Protein AF-A0A962A4B4-F1 (afdb_monomer)

Mean predicted aligned error: 11.37 Å

Structure (mmCIF, N/CA/C/O backbone):
data_AF-A0A962A4B4-F1
#
_entry.id   AF-A0A962A4B4-F1
#
loop_
_atom_site.group_PDB
_atom_site.id
_atom_site.type_symbol
_atom_site.label_atom_id
_atom_site.label_alt_id
_atom_site.label_comp_id
_atom_site.label_asym_id
_atom_site.label_entity_id
_atom_site.label_seq_id
_atom_site.pdbx_PDB_ins_code
_atom_site.Cartn_x
_atom_site.Cartn_y
_atom_site.Cartn_z
_atom_site.occupancy
_atom_site.B_iso_or_equiv
_atom_site.auth_seq_id
_atom_site.auth_comp_id
_atom_site.auth_asym_id
_atom_site.auth_atom_id
_atom_site.pdbx_PDB_model_num
ATOM 1 N N . MET A 1 1 ? 55.229 -51.972 -32.179 1.00 44.53 1 MET A N 1
ATOM 2 C CA . MET A 1 1 ? 54.637 -50.689 -32.622 1.00 44.53 1 MET A CA 1
ATOM 3 C C . MET A 1 1 ? 53.126 -50.732 -32.387 1.00 44.53 1 MET A C 1
ATOM 5 O O . MET A 1 1 ? 52.383 -51.197 -33.238 1.00 44.53 1 MET A O 1
ATOM 9 N N . ARG A 1 2 ? 52.677 -50.371 -31.179 1.00 52.03 2 ARG A N 1
ATOM 10 C CA . ARG A 1 2 ? 51.269 -50.410 -30.731 1.00 52.03 2 ARG A CA 1
ATOM 11 C C . ARG A 1 2 ? 50.996 -49.188 -29.846 1.00 52.03 2 ARG A C 1
ATOM 13 O O . ARG A 1 2 ? 50.840 -49.329 -28.648 1.00 52.03 2 ARG A O 1
ATOM 20 N N . VAL A 1 3 ? 51.035 -47.987 -30.412 1.00 50.94 3 VAL A N 1
ATOM 21 C CA . VAL A 1 3 ? 50.693 -46.730 -29.709 1.00 50.94 3 VAL A CA 1
ATOM 22 C C . VAL A 1 3 ? 50.375 -45.668 -30.761 1.00 50.94 3 VAL A C 1
ATOM 24 O O . VAL A 1 3 ? 51.107 -44.708 -30.942 1.00 50.94 3 VAL A O 1
ATOM 27 N N . LEU A 1 4 ? 49.331 -45.889 -31.562 1.00 51.34 4 LEU A N 1
ATOM 28 C CA . LEU A 1 4 ? 48.890 -44.874 -32.528 1.00 51.34 4 LEU A CA 1
ATOM 29 C C . LEU A 1 4 ? 47.399 -44.995 -32.869 1.00 51.34 4 LEU A C 1
ATOM 31 O O . LEU A 1 4 ? 47.019 -44.975 -34.031 1.00 51.34 4 LEU A O 1
ATOM 35 N N . ARG A 1 5 ? 46.537 -45.203 -31.866 1.00 52.66 5 ARG A N 1
ATOM 36 C CA . ARG A 1 5 ? 45.067 -45.190 -32.052 1.00 52.66 5 ARG A CA 1
ATOM 37 C C . ARG A 1 5 ? 44.282 -44.572 -30.885 1.00 52.66 5 ARG A C 1
ATOM 39 O O . ARG A 1 5 ? 43.065 -44.667 -30.863 1.00 52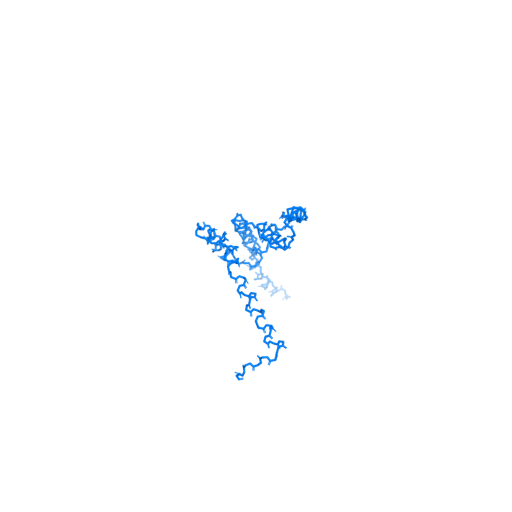.66 5 ARG A O 1
ATOM 46 N N . GLY A 1 6 ? 44.958 -43.937 -29.925 1.00 50.91 6 GLY A N 1
ATOM 47 C CA . GLY A 1 6 ? 44.334 -43.440 -28.688 1.00 50.91 6 GLY A CA 1
ATOM 48 C C . GLY A 1 6 ? 44.184 -41.922 -28.576 1.00 50.91 6 GLY A C 1
ATOM 49 O O . GLY A 1 6 ? 43.840 -41.452 -27.503 1.00 50.91 6 GLY A O 1
ATOM 50 N N . PHE A 1 7 ? 44.477 -41.148 -29.628 1.00 48.84 7 PHE A N 1
ATOM 51 C CA . PHE A 1 7 ? 44.549 -39.680 -29.517 1.00 48.84 7 PHE A CA 1
ATOM 52 C C . PHE A 1 7 ? 43.463 -38.911 -30.280 1.00 48.84 7 PHE A C 1
ATOM 54 O O . PHE A 1 7 ? 43.406 -37.692 -30.191 1.00 48.84 7 PHE A O 1
ATOM 61 N N . PHE A 1 8 ? 42.568 -39.600 -30.995 1.00 47.88 8 PHE A N 1
ATOM 62 C CA . PHE A 1 8 ? 41.543 -38.938 -31.815 1.00 47.88 8 PHE A CA 1
ATOM 63 C C . PHE A 1 8 ? 40.169 -38.805 -31.129 1.00 47.88 8 PHE A C 1
ATOM 65 O O . PHE A 1 8 ? 39.230 -38.300 -31.730 1.00 47.88 8 PHE A O 1
ATOM 72 N N . LEU A 1 9 ? 40.035 -39.238 -29.870 1.00 47.62 9 LEU A N 1
ATOM 73 C CA . LEU A 1 9 ? 38.758 -39.232 -29.133 1.00 47.62 9 LEU A CA 1
ATOM 74 C C . LEU A 1 9 ? 38.694 -38.223 -27.975 1.00 47.62 9 LEU A C 1
ATOM 76 O O . LEU A 1 9 ? 37.668 -38.123 -27.316 1.00 47.62 9 LEU A O 1
ATOM 80 N N . VAL A 1 10 ? 39.754 -37.441 -27.746 1.00 52.25 10 VAL A N 1
ATOM 81 C CA . VAL A 1 10 ? 39.785 -36.404 -26.693 1.00 52.25 10 VAL A CA 1
ATOM 82 C C . VAL A 1 10 ? 39.482 -35.001 -27.247 1.00 52.25 10 VAL A C 1
ATOM 84 O O . VAL A 1 10 ? 39.127 -34.099 -26.497 1.00 52.25 10 VAL A O 1
ATOM 87 N N . ALA A 1 11 ? 39.526 -34.809 -28.569 1.00 51.25 11 ALA A N 1
ATOM 88 C CA . ALA A 1 11 ? 39.390 -33.489 -29.192 1.00 51.25 11 ALA A CA 1
ATOM 89 C C . ALA A 1 11 ? 37.939 -33.024 -29.457 1.00 51.25 11 ALA A C 1
ATOM 91 O O . ALA A 1 11 ? 37.744 -31.891 -29.882 1.00 51.25 11 ALA A O 1
ATOM 92 N N . ILE A 1 12 ? 36.917 -33.853 -29.205 1.00 54.06 12 ILE A N 1
ATOM 93 C CA . ILE A 1 12 ? 35.504 -33.510 -29.493 1.00 54.06 12 ILE A CA 1
ATOM 94 C C . ILE A 1 12 ? 34.751 -32.968 -28.261 1.00 54.06 12 ILE A C 1
ATOM 96 O O . ILE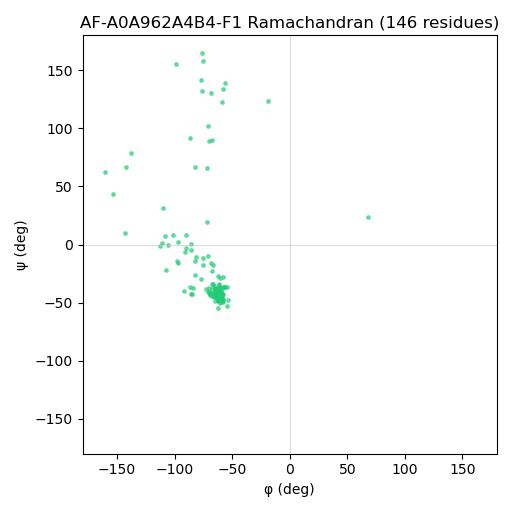 A 1 12 ? 33.734 -32.299 -28.409 1.00 54.06 12 ILE A O 1
ATOM 100 N N . CYS A 1 13 ? 35.267 -33.150 -27.041 1.00 50.56 13 CYS A N 1
ATOM 101 C CA . CYS A 1 13 ? 34.568 -32.712 -25.823 1.00 50.56 13 CYS A CA 1
ATOM 102 C C . CYS A 1 13 ? 34.818 -31.244 -25.421 1.00 50.56 13 CYS A C 1
ATOM 104 O O . CYS A 1 13 ? 34.277 -30.804 -24.412 1.00 50.56 13 CYS A O 1
ATOM 106 N N . LEU A 1 14 ? 35.614 -30.475 -26.177 1.00 52.84 14 LEU A N 1
ATOM 107 C CA . LEU A 1 14 ? 36.052 -29.129 -25.766 1.00 52.84 14 LEU A CA 1
ATOM 108 C C . LEU A 1 14 ? 35.283 -27.957 -26.416 1.00 52.84 14 LEU A C 1
ATOM 110 O O . LEU A 1 14 ? 35.689 -26.812 -26.252 1.00 52.84 14 LEU A O 1
ATOM 114 N N 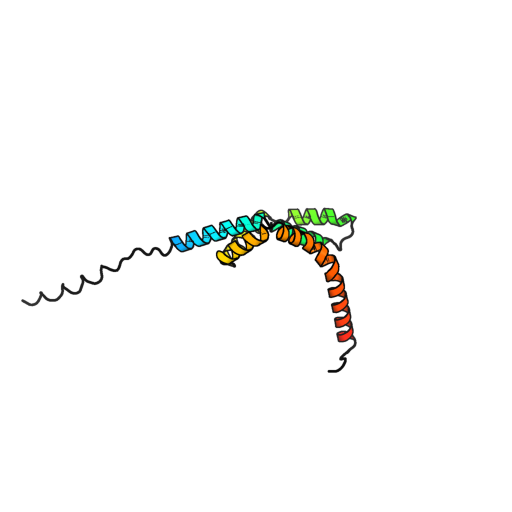. VAL A 1 15 ? 34.195 -28.210 -27.157 1.00 55.34 15 VAL A N 1
ATOM 115 C CA . VAL A 1 15 ? 33.510 -27.171 -27.968 1.00 55.34 15 VAL A CA 1
ATOM 116 C C . VAL A 1 15 ? 32.175 -26.685 -27.368 1.00 55.34 15 VAL A C 1
ATOM 118 O O . VAL A 1 15 ? 31.566 -25.764 -27.896 1.00 55.34 15 VAL A O 1
ATOM 121 N N . PHE A 1 16 ? 31.738 -27.203 -26.215 1.00 55.66 16 PHE A N 1
ATOM 122 C CA . PHE A 1 16 ? 30.500 -26.751 -25.547 1.00 55.66 16 PHE A CA 1
ATOM 123 C C . PHE A 1 16 ? 30.727 -25.974 -24.239 1.00 55.66 16 PHE A C 1
ATOM 125 O O . PHE A 1 16 ? 29.888 -25.990 -23.344 1.00 55.66 16 PHE A O 1
ATOM 132 N N . ALA A 1 17 ? 31.831 -25.232 -24.131 1.00 56.53 17 ALA A N 1
ATOM 133 C CA . ALA A 1 17 ? 31.961 -24.179 -23.122 1.00 56.53 17 ALA A CA 1
ATOM 134 C C . ALA A 1 17 ? 31.271 -22.896 -23.623 1.00 56.53 17 ALA A C 1
ATOM 136 O O . ALA A 1 17 ? 31.925 -21.902 -23.933 1.00 56.53 17 ALA A O 1
ATOM 137 N N . ALA A 1 18 ? 29.943 -22.930 -23.760 1.00 60.50 18 ALA A N 1
ATOM 138 C CA . ALA A 1 18 ? 29.177 -21.699 -23.908 1.00 60.50 18 ALA A CA 1
ATOM 139 C C . ALA A 1 18 ? 29.239 -20.935 -22.570 1.00 60.50 18 ALA A C 1
ATOM 141 O O . ALA A 1 18 ? 29.006 -21.550 -21.524 1.00 60.50 18 ALA A O 1
ATOM 142 N N . PRO A 1 19 ? 29.562 -19.629 -22.556 1.00 54.41 19 PRO A N 1
ATOM 143 C CA . PRO A 1 19 ? 29.434 -18.827 -21.350 1.00 54.41 19 PRO A CA 1
ATOM 144 C C . PRO A 1 19 ? 27.975 -18.876 -20.885 1.00 54.41 19 PRO A C 1
ATOM 146 O O . PRO A 1 19 ? 27.045 -18.573 -21.632 1.00 54.41 19 PRO A O 1
ATOM 149 N N . SER A 1 20 ? 27.784 -19.324 -19.649 1.00 55.62 20 SER A N 1
ATOM 150 C CA . SER A 1 20 ? 26.492 -19.382 -18.976 1.00 55.62 20 SER A CA 1
ATOM 151 C C . SER A 1 20 ? 25.990 -17.957 -18.708 1.00 55.62 20 SER A C 1
ATOM 153 O O . SER A 1 20 ? 26.259 -17.399 -17.651 1.00 55.62 20 SER A O 1
ATOM 155 N N . PHE A 1 21 ? 25.247 -17.369 -19.651 1.00 55.50 21 PHE A N 1
ATOM 156 C CA . PHE A 1 21 ? 24.575 -16.061 -19.528 1.00 55.50 21 PHE A CA 1
ATOM 157 C C . PHE A 1 21 ? 23.351 -16.067 -18.580 1.00 55.50 21 PHE A C 1
ATOM 159 O O . PHE A 1 21 ? 22.501 -15.189 -18.646 1.00 55.50 21 PHE A O 1
ATOM 166 N N . ALA A 1 22 ? 23.229 -17.049 -17.684 1.00 57.00 22 ALA A N 1
ATOM 167 C CA . ALA A 1 22 ? 22.024 -17.241 -16.875 1.00 57.00 22 ALA A CA 1
ATOM 168 C C . ALA A 1 22 ? 21.929 -16.344 -15.620 1.00 57.00 22 ALA A C 1
ATOM 170 O O . ALA A 1 22 ? 20.860 -16.262 -15.021 1.00 57.00 22 ALA A O 1
ATOM 171 N N . GLN A 1 23 ? 23.014 -15.687 -15.184 1.00 57.75 23 GLN A N 1
ATOM 172 C CA . GLN A 1 23 ? 22.988 -14.868 -13.959 1.00 57.75 23 GLN A CA 1
ATOM 173 C C . GLN A 1 23 ? 22.529 -13.419 -14.186 1.00 57.75 23 GLN A C 1
ATOM 175 O O . GLN A 1 23 ? 21.782 -12.908 -13.350 1.00 57.75 23 GLN A O 1
ATOM 180 N N . ASP A 1 24 ? 22.884 -12.786 -15.308 1.00 61.03 24 ASP A N 1
ATOM 181 C CA . ASP A 1 24 ? 22.574 -11.365 -15.544 1.00 61.03 24 ASP A CA 1
ATOM 182 C C . ASP A 1 24 ? 21.076 -11.108 -15.768 1.00 61.03 24 ASP A C 1
ATOM 184 O O . ASP A 1 24 ? 20.520 -10.178 -15.187 1.00 61.03 24 ASP A O 1
ATOM 188 N N . GLU A 1 25 ? 20.385 -11.980 -16.510 1.00 66.12 25 GLU A N 1
ATOM 189 C CA . GLU A 1 25 ? 18.948 -11.827 -16.787 1.00 66.12 25 GLU A CA 1
ATOM 190 C C . GLU A 1 25 ? 18.110 -11.885 -15.498 1.00 66.12 25 GLU A C 1
ATOM 192 O O . GLU A 1 25 ? 17.195 -11.087 -15.295 1.00 66.12 25 GLU A O 1
ATOM 197 N N . SER A 1 26 ? 18.466 -12.779 -14.569 1.00 79.00 26 SER A N 1
ATOM 198 C CA . SER A 1 26 ? 17.757 -12.919 -13.290 1.00 79.00 26 SER A CA 1
ATOM 199 C C . SER A 1 26 ? 17.930 -11.700 -12.373 1.00 79.00 26 SER A C 1
ATOM 201 O O . SER A 1 26 ? 16.976 -11.275 -11.715 1.00 79.00 26 SER A O 1
ATOM 203 N N . GLY A 1 27 ? 19.131 -11.110 -12.357 1.00 87.25 27 GLY A N 1
ATOM 204 C CA . GLY A 1 27 ? 19.429 -9.912 -11.577 1.00 87.25 27 GLY A CA 1
ATOM 205 C C . GLY A 1 27 ? 18.744 -8.672 -12.145 1.00 87.25 27 GLY A C 1
ATOM 206 O O . GLY A 1 27 ? 18.186 -7.876 -11.389 1.00 87.25 27 GLY A O 1
ATOM 207 N N . GLU A 1 28 ? 18.719 -8.538 -13.470 1.00 90.75 28 GLU A N 1
ATOM 208 C CA . GLU A 1 28 ? 18.062 -7.422 -14.151 1.00 90.75 28 GLU A CA 1
ATOM 209 C C . GLU A 1 28 ? 16.537 -7.458 -13.966 1.00 90.75 28 GLU A C 1
ATOM 211 O O . GLU A 1 28 ? 15.929 -6.439 -13.630 1.00 90.75 28 GLU A O 1
ATOM 216 N N . VAL A 1 29 ? 15.919 -8.640 -14.091 1.00 92.50 29 VAL A N 1
ATOM 217 C CA . VAL A 1 29 ? 14.486 -8.831 -13.805 1.00 92.50 29 VAL A CA 1
ATOM 218 C C . VAL A 1 29 ? 14.170 -8.435 -12.363 1.00 92.50 29 VAL A C 1
ATOM 220 O O . VAL A 1 29 ? 13.220 -7.691 -12.120 1.00 92.50 29 VAL A O 1
ATOM 223 N N . LEU A 1 30 ? 14.967 -8.885 -11.387 1.00 94.19 30 LEU A N 1
ATOM 224 C CA . LEU A 1 30 ? 14.751 -8.518 -9.986 1.00 94.19 30 LEU A CA 1
ATOM 225 C C . LEU A 1 30 ? 14.864 -7.002 -9.771 1.00 94.19 30 LEU A C 1
ATOM 227 O O . LEU A 1 30 ? 14.026 -6.424 -9.078 1.00 94.19 30 LEU A O 1
ATOM 231 N N . ALA A 1 31 ? 15.852 -6.350 -10.388 1.00 96.06 31 ALA A N 1
ATOM 232 C CA . ALA A 1 31 ? 16.025 -4.904 -10.299 1.00 96.06 31 ALA A CA 1
ATOM 233 C C . ALA A 1 31 ? 14.805 -4.144 -10.848 1.00 96.06 31 ALA A C 1
ATOM 235 O O . ALA A 1 31 ? 14.304 -3.238 -10.179 1.00 96.06 31 ALA A O 1
ATOM 236 N N . ARG A 1 32 ? 14.265 -4.558 -12.004 1.00 96.94 32 ARG A N 1
ATOM 237 C CA . ARG A 1 32 ? 13.039 -3.967 -12.572 1.00 96.94 32 ARG A CA 1
ATOM 238 C C . ARG A 1 32 ? 11.830 -4.156 -11.662 1.00 96.94 32 ARG A C 1
ATOM 240 O O . ARG A 1 32 ? 11.065 -3.219 -11.450 1.00 96.94 32 ARG A O 1
ATOM 247 N N . LYS A 1 33 ? 11.671 -5.340 -11.066 1.00 98.00 33 LYS A N 1
ATOM 248 C CA . LYS A 1 33 ? 10.585 -5.606 -10.109 1.00 98.00 33 LYS A CA 1
ATOM 249 C C . LYS A 1 33 ? 10.683 -4.721 -8.867 1.00 98.00 33 LYS A C 1
ATOM 251 O O . LYS A 1 33 ? 9.667 -4.200 -8.418 1.00 98.00 33 LYS A O 1
ATOM 256 N N . VAL A 1 34 ? 11.887 -4.528 -8.327 1.00 98.06 34 VAL A N 1
ATOM 257 C CA . VAL A 1 34 ? 12.122 -3.630 -7.184 1.00 98.06 34 VAL A CA 1
ATOM 258 C C . VAL A 1 34 ? 11.803 -2.178 -7.547 1.00 98.06 34 VAL A C 1
ATOM 260 O O . VAL A 1 34 ? 11.207 -1.472 -6.736 1.00 98.06 34 VAL A O 1
ATOM 263 N N . ASP A 1 35 ? 12.159 -1.727 -8.749 1.00 98.25 35 ASP A N 1
ATOM 264 C CA . ASP A 1 35 ? 11.834 -0.375 -9.211 1.00 98.25 35 ASP A CA 1
ATOM 265 C C . ASP A 1 35 ? 10.318 -0.162 -9.351 1.00 98.25 35 ASP A C 1
ATOM 267 O O . ASP A 1 35 ? 9.762 0.766 -8.760 1.00 98.25 35 ASP A O 1
ATOM 271 N N . LEU A 1 36 ? 9.616 -1.084 -10.016 1.00 98.44 36 LEU A N 1
ATOM 272 C CA . LEU A 1 36 ? 8.153 -1.050 -10.117 1.00 98.44 36 LEU A CA 1
ATOM 273 C C . LEU A 1 36 ? 7.488 -1.063 -8.736 1.00 98.44 36 LEU A C 1
ATOM 275 O O . LEU A 1 36 ? 6.561 -0.296 -8.484 1.00 98.44 36 LEU A O 1
ATOM 279 N N . ALA A 1 37 ? 7.986 -1.892 -7.816 1.00 97.75 37 ALA A N 1
ATOM 280 C CA . ALA A 1 37 ? 7.503 -1.944 -6.442 1.00 97.75 37 ALA A CA 1
ATOM 281 C C . ALA A 1 37 ? 7.666 -0.599 -5.715 1.00 97.75 37 ALA A C 1
ATOM 283 O O . ALA A 1 37 ? 6.749 -0.177 -5.013 1.00 97.75 37 ALA A O 1
ATOM 284 N N . ARG A 1 38 ? 8.786 0.113 -5.911 1.00 97.69 38 ARG A N 1
ATOM 285 C CA . ARG A 1 38 ? 8.982 1.468 -5.363 1.00 97.69 38 ARG A CA 1
ATOM 286 C C . ARG A 1 38 ? 7.980 2.463 -5.933 1.00 97.69 38 ARG A C 1
ATOM 288 O O . ARG A 1 38 ? 7.431 3.261 -5.180 1.00 97.69 38 ARG A O 1
ATOM 295 N N . GLN A 1 39 ? 7.719 2.405 -7.236 1.00 97.75 39 GLN A N 1
ATOM 296 C CA . GLN A 1 39 ? 6.748 3.288 -7.884 1.00 97.75 39 GLN A CA 1
ATOM 297 C C . GLN A 1 39 ? 5.320 3.025 -7.378 1.00 97.75 39 GLN A C 1
ATOM 299 O O . GLN A 1 39 ? 4.603 3.961 -7.030 1.00 97.75 39 GLN A O 1
ATOM 304 N N . ILE A 1 40 ? 4.924 1.755 -7.243 1.00 96.19 40 ILE A N 1
ATOM 305 C CA . ILE A 1 40 ? 3.634 1.375 -6.646 1.00 96.19 40 ILE A CA 1
ATOM 306 C C . ILE A 1 40 ? 3.549 1.863 -5.196 1.00 96.19 40 ILE A C 1
ATOM 308 O O . ILE A 1 40 ? 2.541 2.444 -4.800 1.00 96.19 40 ILE A O 1
ATOM 312 N N . GLN A 1 41 ? 4.606 1.659 -4.409 1.00 94.69 41 GLN A N 1
ATOM 313 C CA . GLN A 1 41 ? 4.680 2.096 -3.017 1.00 94.69 41 GLN A CA 1
ATOM 314 C C . GLN A 1 41 ? 4.570 3.624 -2.884 1.00 94.69 41 GLN A C 1
ATOM 316 O O . GLN A 1 41 ? 3.964 4.098 -1.931 1.00 94.69 41 GLN A O 1
ATOM 321 N N . ALA A 1 42 ? 5.095 4.399 -3.836 1.00 94.25 42 ALA A N 1
ATOM 322 C CA . ALA A 1 42 ? 4.943 5.855 -3.847 1.00 94.25 42 ALA A CA 1
ATOM 323 C C . ALA A 1 42 ? 3.487 6.294 -4.083 1.00 94.25 42 ALA A C 1
ATOM 325 O O . ALA A 1 42 ? 3.047 7.294 -3.521 1.00 94.25 42 ALA A O 1
ATOM 326 N N . LEU A 1 43 ? 2.728 5.537 -4.882 1.00 93.12 43 LEU A N 1
ATOM 327 C CA . LEU A 1 43 ? 1.294 5.770 -5.089 1.00 93.12 43 LEU A CA 1
ATOM 328 C C . LEU A 1 43 ? 0.448 5.267 -3.914 1.00 93.12 43 LEU A C 1
ATOM 330 O O . LEU A 1 43 ? -0.638 5.787 -3.662 1.00 93.12 43 LEU A O 1
AT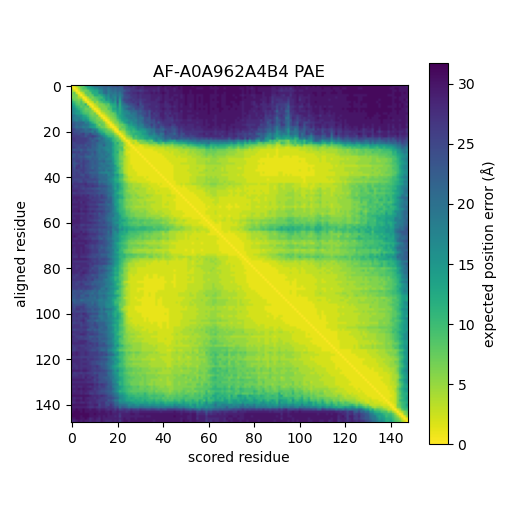OM 334 N N . ARG A 1 44 ? 0.915 4.221 -3.226 1.00 90.25 44 ARG A N 1
ATOM 335 C CA . ARG A 1 44 ? 0.222 3.578 -2.105 1.00 90.25 44 ARG A CA 1
ATOM 336 C C . ARG A 1 44 ? 1.195 3.238 -0.973 1.00 90.25 44 ARG A C 1
ATOM 338 O O . ARG A 1 44 ? 1.563 2.067 -0.823 1.00 90.25 44 ARG A O 1
ATOM 345 N N . PRO A 1 45 ? 1.580 4.227 -0.152 1.00 91.81 45 PRO A N 1
ATOM 346 C CA . PRO A 1 45 ? 2.513 4.010 0.943 1.00 91.81 45 PRO A CA 1
ATOM 347 C C . PRO A 1 45 ? 2.008 2.941 1.919 1.00 91.81 45 PRO A C 1
ATOM 349 O O . PRO A 1 45 ? 0.859 2.952 2.362 1.00 91.81 45 PRO A O 1
ATOM 352 N N . ALA A 1 46 ? 2.881 2.013 2.313 1.00 91.19 46 ALA A N 1
ATOM 353 C CA . ALA A 1 46 ? 2.576 1.049 3.376 1.00 91.19 46 ALA A CA 1
ATOM 354 C C . ALA A 1 46 ? 2.332 1.756 4.715 1.00 91.19 46 ALA A C 1
ATOM 356 O O . ALA A 1 46 ? 1.567 1.257 5.541 1.00 91.19 46 ALA A O 1
ATOM 357 N N . LYS A 1 47 ? 2.934 2.938 4.905 1.00 91.25 47 LYS A N 1
ATOM 358 C CA . LYS A 1 47 ? 2.670 3.803 6.051 1.00 91.25 47 LYS A CA 1
ATOM 359 C C . LYS A 1 47 ? 1.179 4.104 6.200 1.00 91.25 47 LYS A C 1
ATOM 361 O O . LYS A 1 47 ? 0.650 3.928 7.293 1.00 91.25 47 LYS A O 1
ATOM 366 N N . ASP A 1 48 ? 0.509 4.489 5.119 1.00 89.44 48 ASP A N 1
ATOM 367 C CA . ASP A 1 48 ? -0.906 4.871 5.152 1.00 89.44 48 ASP A CA 1
ATOM 368 C C . ASP A 1 48 ? -1.778 3.698 5.613 1.00 89.44 48 ASP A C 1
ATOM 370 O O . ASP A 1 48 ? -2.708 3.869 6.394 1.00 89.44 48 ASP A O 1
ATOM 374 N N . GLN A 1 49 ? -1.425 2.472 5.215 1.00 85.50 49 GLN A N 1
ATOM 375 C CA . GLN A 1 49 ? -2.142 1.266 5.635 1.00 85.50 49 GLN A CA 1
ATOM 376 C C . GLN A 1 49 ? -2.018 1.020 7.145 1.00 85.50 49 GLN A C 1
ATOM 378 O O . GLN A 1 49 ? -3.002 0.642 7.789 1.00 85.50 49 GLN A O 1
ATOM 383 N N . ILE A 1 50 ? -0.829 1.244 7.714 1.00 89.75 50 ILE A N 1
ATOM 384 C CA . ILE A 1 50 ? -0.603 1.154 9.160 1.00 89.75 50 ILE A CA 1
ATOM 385 C C . ILE A 1 50 ? -1.302 2.293 9.893 1.00 89.75 50 ILE A C 1
ATOM 387 O O . ILE A 1 50 ? -1.943 2.036 10.909 1.00 89.75 50 ILE A O 1
ATOM 391 N N . ASP A 1 51 ? -1.254 3.516 9.372 1.00 90.00 51 ASP A N 1
ATOM 392 C CA . ASP A 1 51 ? -1.936 4.659 9.977 1.00 90.00 51 ASP A CA 1
ATOM 393 C C . ASP A 1 51 ? -3.452 4.414 10.047 1.00 90.00 51 ASP A C 1
ATOM 395 O O . ASP A 1 51 ? -4.029 4.501 11.134 1.00 90.00 51 ASP A O 1
ATOM 399 N N . SER A 1 52 ? -4.082 3.969 8.954 1.00 86.94 52 SER A N 1
ATOM 400 C CA . SER A 1 52 ? -5.500 3.586 8.960 1.00 86.94 52 SER A CA 1
ATOM 401 C C . SER A 1 52 ? -5.787 2.415 9.910 1.00 86.94 52 SER A C 1
ATOM 403 O O . SER A 1 52 ? -6.853 2.348 10.526 1.00 86.94 52 SER A O 1
ATOM 405 N N . ALA A 1 53 ? -4.861 1.460 10.055 1.00 87.06 53 ALA A N 1
ATOM 406 C CA . ALA A 1 53 ? -5.013 0.363 11.011 1.00 87.06 53 ALA A CA 1
ATOM 407 C C . ALA A 1 53 ? -4.951 0.855 12.466 1.00 87.06 53 ALA A C 1
ATOM 409 O O . ALA A 1 53 ? -5.773 0.432 13.278 1.00 87.06 53 ALA A O 1
ATOM 410 N N . ILE A 1 54 ? -4.036 1.775 12.787 1.00 91.06 54 ILE A N 1
ATOM 411 C CA . ILE A 1 54 ? -3.924 2.422 14.101 1.00 91.06 54 ILE A CA 1
ATOM 412 C C . ILE A 1 54 ? -5.192 3.227 14.409 1.00 91.06 54 ILE A C 1
ATOM 414 O O . ILE A 1 54 ? -5.715 3.159 15.524 1.00 91.06 54 ILE A O 1
ATOM 418 N N . GLU A 1 55 ? -5.726 3.962 13.436 1.00 89.44 55 GLU A N 1
ATOM 419 C CA . GLU A 1 55 ? -6.971 4.720 13.588 1.00 89.44 55 GLU A CA 1
ATOM 420 C C . GLU A 1 55 ? -8.152 3.804 13.910 1.00 89.44 55 GLU A C 1
ATOM 422 O O . GLU A 1 55 ? -8.831 4.005 14.919 1.00 89.44 55 GLU A O 1
ATOM 427 N N . ARG A 1 56 ? -8.349 2.733 13.130 1.00 84.88 56 ARG A N 1
ATOM 428 C CA . ARG A 1 56 ? -9.386 1.727 13.410 1.00 84.88 56 ARG A CA 1
ATOM 429 C C . ARG A 1 56 ? -9.180 1.052 14.763 1.00 84.88 56 ARG A C 1
ATOM 431 O O . ARG A 1 56 ? -10.140 0.877 15.510 1.00 84.88 56 ARG A O 1
ATOM 438 N N . TYR A 1 57 ? -7.936 0.709 15.100 1.00 86.81 57 TYR A N 1
ATOM 439 C CA . TYR A 1 57 ? -7.605 0.081 16.374 1.00 86.81 57 TYR A CA 1
ATOM 440 C C . TYR A 1 57 ? -7.915 1.002 17.551 1.00 86.81 57 TYR A C 1
ATOM 442 O O . TYR A 1 57 ? -8.405 0.535 18.562 1.00 86.81 57 TYR A O 1
ATOM 450 N N . THR A 1 58 ? -7.699 2.308 17.433 1.00 91.94 58 THR A N 1
ATOM 451 C CA . THR A 1 58 ? -7.931 3.268 18.526 1.00 91.94 58 THR A CA 1
ATOM 452 C C . THR A 1 58 ? -9.339 3.866 18.539 1.00 91.94 58 THR A C 1
ATOM 454 O O . THR A 1 58 ? -9.703 4.540 19.503 1.00 91.94 58 THR A O 1
ATOM 457 N N . ALA A 1 59 ? -10.167 3.597 17.525 1.00 88.44 59 ALA A N 1
ATOM 458 C CA . ALA A 1 59 ? -11.514 4.158 17.390 1.00 88.44 59 ALA A CA 1
ATOM 459 C C . ALA A 1 59 ? -12.441 3.854 18.583 1.00 88.44 59 ALA A C 1
ATOM 461 O O . ALA A 1 59 ? -13.334 4.645 18.891 1.00 88.44 59 ALA A O 1
ATOM 462 N N . HIS A 1 60 ? -12.215 2.738 19.280 1.00 85.31 60 HIS A N 1
ATOM 463 C CA . HIS A 1 60 ? -13.004 2.323 20.442 1.00 85.31 60 HIS A CA 1
ATOM 464 C C . HIS A 1 60 ? -12.598 3.017 21.755 1.00 85.31 60 HIS A C 1
ATOM 466 O O . HIS A 1 60 ? -13.307 2.897 22.753 1.00 85.31 60 HIS A O 1
ATOM 472 N N . LEU A 1 61 ? -11.474 3.743 21.783 1.00 90.44 61 LEU A N 1
ATOM 473 C CA . LEU A 1 61 ? -11.003 4.431 22.986 1.00 90.44 61 LEU A CA 1
ATOM 474 C C . LEU A 1 61 ? -11.823 5.706 23.272 1.00 90.44 61 LEU A C 1
ATOM 476 O O . LEU A 1 61 ? -12.412 6.289 22.350 1.00 90.44 61 LEU A O 1
ATOM 480 N N . PRO A 1 62 ? -11.832 6.202 24.526 1.00 94.12 62 PRO A N 1
ATOM 481 C CA . PRO A 1 62 ? -12.365 7.523 24.854 1.00 94.12 62 PRO A CA 1
ATOM 482 C C . PRO A 1 62 ? -11.684 8.627 24.037 1.00 94.12 62 PRO A C 1
ATOM 484 O O . PRO A 1 62 ? -10.467 8.605 23.852 1.00 94.12 62 PRO A O 1
ATOM 487 N N . ALA A 1 63 ? -12.456 9.610 23.561 1.00 90.69 63 ALA A N 1
ATOM 488 C CA . ALA A 1 63 ? -11.963 10.643 22.642 1.00 90.69 63 ALA A CA 1
ATOM 489 C C . ALA A 1 63 ? -10.730 11.399 23.174 1.00 90.69 63 ALA A C 1
ATOM 491 O O . ALA A 1 63 ? -9.808 11.669 22.414 1.00 90.69 63 ALA A O 1
ATOM 492 N N . ASN A 1 64 ? -10.674 11.655 24.485 1.00 93.06 64 ASN A N 1
ATOM 493 C CA . ASN A 1 64 ? -9.557 12.337 25.145 1.00 93.06 64 ASN A CA 1
ATOM 494 C C . ASN A 1 64 ? -8.260 11.509 25.231 1.00 93.06 64 ASN A C 1
ATOM 496 O O . ASN A 1 64 ? -7.233 12.047 25.628 1.00 93.06 64 ASN A O 1
ATOM 500 N N . GLN A 1 65 ? -8.295 10.216 24.898 1.00 93.50 65 GLN A N 1
ATOM 501 C CA . GLN A 1 65 ? -7.125 9.330 24.914 1.00 93.50 65 GLN A CA 1
ATOM 502 C C . GLN A 1 65 ? -6.641 8.965 23.506 1.00 93.50 65 GLN A C 1
ATOM 504 O O . GLN A 1 65 ? -5.477 8.606 23.340 1.00 93.50 65 GLN A O 1
ATOM 509 N N . ARG A 1 66 ? -7.505 9.065 22.485 1.00 93.31 66 ARG A N 1
ATOM 510 C CA . ARG A 1 66 ? -7.214 8.581 21.123 1.00 93.31 66 ARG A CA 1
ATOM 511 C C . ARG A 1 66 ? -5.928 9.162 20.551 1.00 93.31 66 ARG A C 1
ATOM 513 O O . ARG A 1 66 ? -5.062 8.398 20.149 1.00 93.31 66 ARG A O 1
ATOM 520 N N . GLU A 1 67 ? -5.782 10.484 20.554 1.00 93.50 67 GLU A N 1
ATOM 521 C CA . GLU A 1 67 ? -4.641 11.167 19.928 1.00 93.50 67 GLU A CA 1
ATOM 522 C C . GLU A 1 67 ? -3.296 10.771 20.560 1.00 93.50 67 GLU A C 1
ATOM 524 O O . GLU A 1 67 ? -2.335 10.452 19.855 1.00 93.50 67 GLU A O 1
ATOM 529 N N . VAL A 1 68 ? -3.242 10.705 21.894 1.00 93.56 68 VAL A N 1
ATOM 530 C CA . VAL A 1 68 ? -2.036 10.309 22.638 1.00 93.56 68 VAL A CA 1
ATOM 531 C C . VAL A 1 68 ? -1.652 8.860 22.332 1.00 93.56 68 VAL A C 1
ATOM 533 O O . VAL A 1 68 ? -0.476 8.562 22.105 1.00 93.56 68 VAL A O 1
ATOM 536 N N . TYR A 1 69 ? -2.636 7.959 22.276 1.00 94.19 69 TYR A N 1
ATOM 537 C CA . TYR A 1 69 ? -2.400 6.554 21.944 1.00 94.19 69 TYR A CA 1
ATOM 538 C C . TYR A 1 69 ? -1.985 6.367 20.484 1.00 94.19 69 TYR A C 1
ATOM 540 O O . TYR A 1 69 ? -1.036 5.634 20.217 1.00 94.19 69 TYR A O 1
ATOM 548 N N . GLN A 1 70 ? -2.640 7.050 19.542 1.00 94.81 70 GLN A N 1
ATOM 549 C CA . GLN A 1 70 ? -2.267 7.008 18.127 1.00 94.81 70 GLN A CA 1
ATOM 550 C C . GLN A 1 70 ? -0.833 7.489 17.921 1.00 94.81 70 GLN A C 1
ATOM 552 O O . GLN A 1 70 ? -0.060 6.818 17.246 1.00 94.81 70 GLN A O 1
ATOM 557 N N . THR A 1 71 ? -0.457 8.608 18.542 1.00 94.19 71 THR A N 1
ATOM 558 C CA . THR A 1 71 ? 0.904 9.154 18.453 1.00 94.19 71 THR A CA 1
ATOM 559 C C . THR A 1 71 ? 1.927 8.185 19.039 1.00 94.19 71 THR A C 1
ATOM 561 O O . THR A 1 71 ? 2.939 7.891 18.406 1.00 94.19 71 THR A O 1
ATOM 564 N N . SER A 1 72 ? 1.637 7.622 20.215 1.00 94.25 72 SER A N 1
ATOM 565 C CA . SER A 1 72 ? 2.499 6.622 20.855 1.00 94.25 72 SER A CA 1
ATOM 566 C C . SER A 1 72 ? 2.706 5.397 19.965 1.00 94.25 72 SER A C 1
ATOM 568 O O . SER A 1 72 ? 3.841 4.983 19.756 1.00 94.25 72 SER A O 1
ATOM 570 N N . LEU A 1 73 ? 1.629 4.851 19.392 1.00 93.12 73 LEU A N 1
ATOM 571 C CA . LEU A 1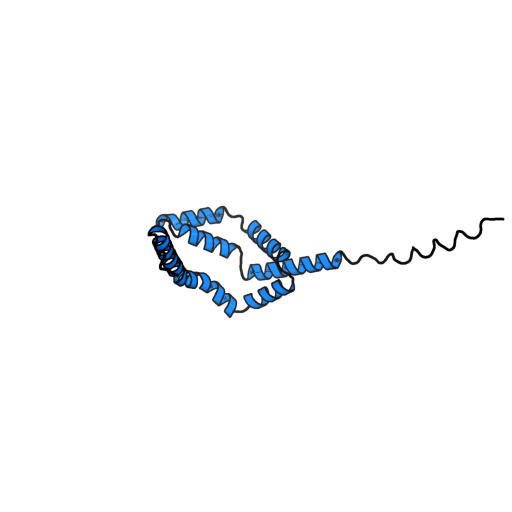 73 ? 1.707 3.717 18.472 1.00 93.12 73 LEU A CA 1
ATOM 572 C C . LEU A 1 73 ? 2.514 4.072 17.225 1.00 93.12 73 LEU A C 1
ATOM 574 O O . LEU A 1 73 ? 3.429 3.335 16.869 1.00 93.12 73 LEU A O 1
ATOM 578 N N . LYS A 1 74 ? 2.232 5.224 16.604 1.00 92.94 74 LYS A N 1
ATOM 579 C CA . LYS A 1 74 ? 2.943 5.681 15.407 1.00 92.94 74 LYS A CA 1
ATOM 580 C C . LYS A 1 74 ? 4.450 5.792 15.646 1.00 92.94 74 LYS A C 1
ATOM 582 O O . LYS A 1 74 ? 5.200 5.436 14.749 1.00 92.94 74 LYS A O 1
ATOM 587 N N . ASN A 1 75 ? 4.885 6.207 16.835 1.00 92.75 75 ASN A N 1
ATOM 588 C CA . ASN A 1 75 ? 6.305 6.345 17.184 1.00 92.75 75 ASN A CA 1
ATOM 589 C C . ASN A 1 75 ? 7.025 5.012 17.451 1.00 92.75 75 ASN A C 1
ATOM 591 O O . ASN A 1 75 ? 8.253 4.978 17.451 1.00 92.75 75 ASN A O 1
ATOM 595 N N . VAL A 1 76 ? 6.292 3.923 17.697 1.00 93.19 76 VAL A N 1
ATOM 596 C CA . VAL A 1 76 ? 6.878 2.588 17.912 1.00 93.19 76 VAL A CA 1
ATOM 597 C C . VAL A 1 76 ? 7.198 1.892 16.585 1.00 93.19 76 VAL A C 1
ATOM 599 O O . VAL A 1 76 ? 8.097 1.052 16.530 1.00 93.19 76 VAL A O 1
ATOM 602 N N . PHE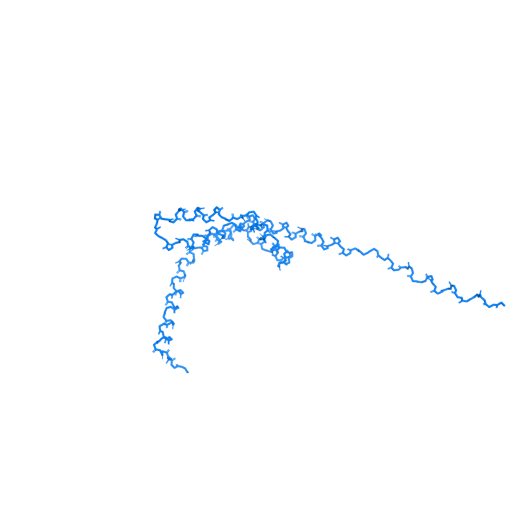 A 1 77 ? 6.486 2.226 15.507 1.00 89.88 77 PHE A N 1
ATOM 603 C CA . PHE A 1 77 ? 6.694 1.590 14.211 1.00 89.88 77 PHE A CA 1
ATOM 604 C C . PHE A 1 77 ? 7.954 2.103 13.509 1.00 89.88 77 PHE A C 1
ATOM 606 O O . PHE A 1 77 ? 8.170 3.303 13.356 1.00 89.88 77 PHE A O 1
ATOM 613 N N . ASN A 1 78 ? 8.759 1.166 13.006 1.00 93.69 78 ASN A N 1
ATOM 614 C CA . ASN A 1 78 ? 9.844 1.460 12.078 1.00 93.69 78 ASN A CA 1
ATOM 615 C C . ASN A 1 78 ? 9.289 1.475 10.644 1.00 93.69 78 ASN A C 1
ATOM 617 O O . ASN A 1 78 ? 9.193 0.428 9.998 1.00 93.69 78 ASN A O 1
ATOM 621 N N . TYR A 1 79 ? 8.882 2.656 10.171 1.00 92.06 79 TYR A N 1
ATOM 622 C CA . TYR A 1 79 ? 8.291 2.812 8.839 1.00 92.06 79 TYR A CA 1
ATOM 623 C C . TYR A 1 79 ? 9.277 2.503 7.715 1.00 92.06 79 TYR A C 1
ATOM 625 O O . TYR A 1 79 ? 8.880 1.865 6.748 1.00 92.06 79 TYR A O 1
ATOM 633 N N . ASP A 1 80 ? 10.557 2.838 7.866 1.00 92.44 80 ASP A N 1
ATOM 634 C CA . ASP A 1 80 ? 11.568 2.548 6.843 1.00 92.44 80 ASP A CA 1
ATOM 635 C C . ASP A 1 80 ? 11.729 1.035 6.636 1.00 92.44 80 ASP A C 1
ATOM 637 O O . ASP A 1 80 ? 11.780 0.537 5.508 1.00 92.44 80 ASP A O 1
ATOM 641 N N . ALA A 1 81 ? 11.759 0.274 7.735 1.00 94.31 81 ALA A N 1
ATOM 642 C CA . ALA A 1 81 ? 11.808 -1.183 7.677 1.00 94.31 81 ALA A CA 1
ATOM 643 C C . ALA A 1 81 ? 10.532 -1.770 7.057 1.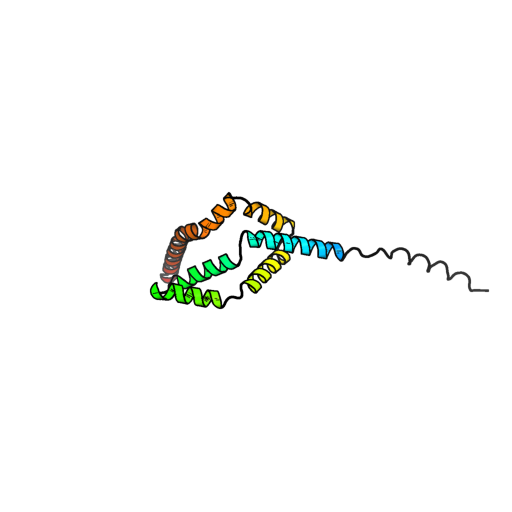00 94.31 81 ALA A C 1
ATOM 645 O O . ALA A 1 81 ? 10.613 -2.725 6.284 1.00 94.31 81 ALA A O 1
ATOM 646 N N . LEU A 1 82 ? 9.367 -1.194 7.362 1.00 93.69 82 LEU A N 1
ATOM 647 C CA . LEU A 1 82 ? 8.095 -1.598 6.767 1.00 93.69 82 LEU A CA 1
ATOM 648 C C . LEU A 1 82 ? 8.056 -1.322 5.260 1.00 93.69 82 LEU A C 1
ATOM 650 O O . LEU A 1 82 ? 7.624 -2.180 4.494 1.00 93.69 82 LEU A O 1
ATOM 654 N N . GLU A 1 83 ? 8.498 -0.146 4.822 1.00 93.56 83 GLU A N 1
ATOM 655 C CA . GLU A 1 83 ? 8.548 0.210 3.406 1.00 93.56 83 GLU A CA 1
ATOM 656 C C . GLU A 1 83 ? 9.482 -0.715 2.641 1.00 93.56 83 GLU A C 1
ATOM 658 O O . GLU A 1 83 ? 9.108 -1.241 1.591 1.00 93.56 83 GLU A O 1
ATOM 663 N N . LYS A 1 84 ? 10.663 -0.989 3.204 1.00 95.88 84 LYS A N 1
ATOM 664 C CA . LYS A 1 84 ? 11.580 -1.972 2.637 1.00 95.88 84 LYS A CA 1
ATOM 665 C C . LYS A 1 84 ? 10.934 -3.355 2.547 1.00 95.88 84 LYS A C 1
ATOM 667 O O . LYS A 1 84 ? 10.988 -3.967 1.484 1.00 95.88 84 LYS A O 1
ATOM 672 N N . ALA A 1 85 ? 10.304 -3.827 3.621 1.00 96.44 85 ALA A N 1
ATOM 673 C CA . ALA A 1 85 ? 9.630 -5.122 3.632 1.00 96.44 85 ALA A CA 1
ATOM 674 C C . ALA A 1 85 ? 8.497 -5.193 2.595 1.00 96.44 85 ALA A C 1
ATOM 676 O O . ALA A 1 85 ? 8.343 -6.214 1.932 1.00 96.44 85 ALA A O 1
ATOM 677 N N . SER A 1 86 ? 7.743 -4.104 2.412 1.00 96.31 86 SER A N 1
ATOM 678 C CA . SER A 1 86 ? 6.696 -3.992 1.390 1.00 96.31 86 SER A CA 1
ATOM 679 C C . SER A 1 86 ? 7.272 -4.109 -0.024 1.00 96.31 86 SER A C 1
ATOM 681 O O . SER A 1 86 ? 6.793 -4.911 -0.824 1.00 96.31 86 SER A O 1
ATOM 683 N N . ILE A 1 87 ? 8.339 -3.361 -0.327 1.00 97.38 87 ILE A N 1
ATOM 684 C CA . ILE A 1 87 ? 9.015 -3.402 -1.635 1.00 97.38 87 ILE A CA 1
ATOM 685 C C . ILE A 1 87 ? 9.570 -4.801 -1.917 1.00 97.38 87 ILE A C 1
ATOM 687 O O . ILE A 1 87 ? 9.348 -5.345 -3.000 1.00 97.38 87 ILE A O 1
ATOM 691 N N . ASP A 1 88 ? 10.260 -5.393 -0.940 1.00 97.19 88 ASP A N 1
ATOM 692 C CA . ASP A 1 88 ? 10.828 -6.735 -1.065 1.00 97.19 88 ASP A CA 1
ATOM 693 C C . ASP A 1 88 ? 9.709 -7.771 -1.296 1.00 97.19 88 ASP A C 1
ATOM 695 O O . ASP A 1 88 ? 9.828 -8.628 -2.173 1.00 97.19 88 ASP A O 1
ATOM 699 N N . ALA A 1 89 ? 8.579 -7.649 -0.588 1.00 97.62 89 ALA A N 1
ATOM 700 C CA . ALA A 1 89 ? 7.416 -8.515 -0.767 1.00 97.62 89 ALA A CA 1
ATOM 701 C C . ALA A 1 89 ? 6.780 -8.366 -2.158 1.00 97.62 89 ALA A C 1
ATOM 703 O O . ALA A 1 89 ? 6.475 -9.376 -2.792 1.00 97.62 89 ALA A O 1
ATOM 704 N N . TYR A 1 90 ? 6.628 -7.142 -2.678 1.00 97.44 90 TYR A N 1
ATOM 705 C CA . TYR A 1 90 ? 6.148 -6.928 -4.048 1.00 97.44 90 TYR A CA 1
ATOM 706 C C . TYR A 1 90 ? 7.047 -7.630 -5.070 1.00 97.44 90 TYR A C 1
ATOM 708 O O . TYR A 1 90 ? 6.563 -8.373 -5.926 1.00 97.44 90 TYR A O 1
ATOM 716 N N . ALA A 1 91 ? 8.361 -7.425 -4.952 1.00 96.50 91 ALA A N 1
ATOM 717 C CA . ALA A 1 91 ? 9.340 -8.018 -5.851 1.00 96.50 91 ALA A CA 1
ATOM 718 C C . ALA A 1 91 ? 9.444 -9.545 -5.702 1.00 96.50 91 ALA A C 1
ATOM 720 O O . ALA A 1 91 ? 9.864 -10.217 -6.643 1.00 96.50 91 ALA A O 1
ATOM 721 N N . GLN A 1 92 ? 9.059 -10.116 -4.560 1.00 96.25 92 GLN A N 1
ATOM 722 C CA . GLN A 1 92 ? 9.057 -11.562 -4.344 1.00 96.25 92 GLN A CA 1
ATOM 723 C C . GLN A 1 92 ? 7.774 -12.237 -4.847 1.00 96.25 92 GLN A C 1
ATOM 725 O O . GLN A 1 92 ? 7.853 -13.305 -5.450 1.00 96.25 92 GLN A O 1
ATOM 730 N N . VAL A 1 93 ? 6.609 -11.639 -4.590 1.00 97.50 93 VAL A N 1
ATOM 731 C CA . VAL A 1 93 ? 5.298 -12.280 -4.787 1.00 97.50 93 VAL A CA 1
ATOM 732 C C . VAL A 1 93 ? 4.791 -12.140 -6.217 1.00 97.50 93 VAL A C 1
ATOM 734 O O . VAL A 1 93 ? 4.269 -13.103 -6.771 1.00 97.50 93 VAL A O 1
ATOM 737 N N . TYR A 1 94 ? 4.946 -10.961 -6.816 1.00 97.31 94 TYR A N 1
ATOM 738 C CA . TYR A 1 94 ? 4.358 -10.664 -8.120 1.00 97.31 94 TYR A CA 1
ATOM 739 C C . TYR A 1 94 ? 5.374 -10.831 -9.238 1.00 97.31 94 TYR A C 1
ATOM 741 O O . TYR A 1 94 ? 6.581 -10.709 -9.035 1.00 97.31 94 TYR A O 1
ATOM 749 N N . THR A 1 95 ? 4.896 -11.095 -10.443 1.00 97.50 95 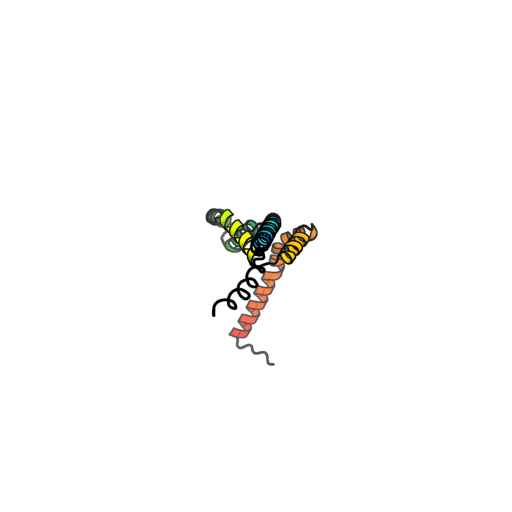THR A N 1
ATOM 750 C CA . THR A 1 95 ? 5.682 -11.033 -11.676 1.00 97.50 95 THR A CA 1
ATOM 751 C C . THR A 1 95 ? 5.907 -9.582 -12.112 1.00 97.50 95 THR A C 1
ATOM 753 O O . THR A 1 95 ? 5.233 -8.662 -11.654 1.00 97.50 95 THR A O 1
ATOM 756 N N . GLU A 1 96 ? 6.857 -9.355 -13.025 1.00 97.12 96 GLU A N 1
ATOM 757 C CA . GLU A 1 96 ? 7.090 -8.017 -13.589 1.00 97.12 96 GLU A CA 1
ATOM 758 C C . GLU A 1 96 ? 5.831 -7.469 -14.288 1.00 97.12 96 GLU A C 1
ATOM 760 O O . GLU A 1 96 ? 5.455 -6.321 -14.066 1.00 97.12 96 GLU A O 1
ATOM 765 N N . ALA A 1 97 ? 5.131 -8.307 -15.061 1.00 97.62 97 ALA A N 1
ATOM 766 C CA . ALA A 1 97 ? 3.916 -7.922 -15.778 1.00 97.62 97 ALA A CA 1
ATOM 767 C C . ALA A 1 97 ? 2.765 -7.530 -14.834 1.00 97.62 97 ALA A C 1
ATOM 769 O O . ALA A 1 97 ? 2.056 -6.559 -15.091 1.00 97.62 97 ALA A O 1
ATOM 770 N N . GLU A 1 98 ? 2.596 -8.246 -13.719 1.00 98.38 98 GLU A N 1
ATOM 771 C CA . GLU A 1 98 ? 1.597 -7.897 -12.702 1.00 98.38 98 GLU A CA 1
ATOM 772 C C . GLU A 1 98 ? 1.932 -6.565 -12.031 1.00 98.38 98 GLU A C 1
ATOM 774 O O . GLU A 1 98 ? 1.055 -5.715 -11.906 1.00 98.38 98 GLU A O 1
ATOM 779 N N . LEU A 1 99 ? 3.199 -6.334 -11.671 1.00 98.31 99 LEU A N 1
ATOM 780 C CA . LEU A 1 99 ? 3.629 -5.058 -11.093 1.00 98.31 99 LEU A CA 1
ATOM 781 C C . LEU A 1 99 ? 3.423 -3.894 -12.077 1.00 98.31 99 LEU A C 1
ATOM 783 O O . LEU A 1 99 ? 2.930 -2.839 -11.683 1.00 98.31 99 LEU A O 1
ATOM 787 N N . GLN A 1 100 ? 3.719 -4.083 -13.365 1.00 98.31 100 GLN A N 1
ATOM 788 C CA . GLN A 1 100 ? 3.431 -3.081 -14.398 1.00 98.31 100 GLN A CA 1
ATOM 789 C C . GLN A 1 100 ? 1.929 -2.785 -14.502 1.00 98.31 100 GLN A C 1
ATOM 791 O O . GLN A 1 100 ? 1.531 -1.620 -14.533 1.00 98.31 100 GLN A O 1
ATOM 796 N N . ALA A 1 101 ? 1.084 -3.820 -14.510 1.00 98.44 101 ALA A N 1
ATOM 797 C CA . ALA A 1 101 ? -0.366 -3.653 -14.558 1.00 98.44 101 ALA A CA 1
ATOM 798 C C . ALA A 1 101 ? -0.905 -2.931 -13.310 1.00 98.44 101 ALA A C 1
ATOM 800 O O . ALA A 1 101 ? -1.747 -2.038 -13.423 1.00 98.44 101 ALA A O 1
ATOM 801 N N . MET A 1 102 ? -0.387 -3.268 -12.126 1.00 97.38 102 MET A N 1
ATOM 802 C CA . MET A 1 102 ? -0.724 -2.591 -10.873 1.00 97.38 102 MET A CA 1
ATOM 803 C C . MET A 1 102 ? -0.335 -1.115 -10.914 1.00 97.38 102 MET A C 1
ATOM 805 O O . MET A 1 102 ? -1.154 -0.258 -10.581 1.00 97.38 102 MET A O 1
ATOM 809 N N . LEU A 1 103 ? 0.888 -0.807 -11.352 1.00 97.62 103 LEU A N 1
ATOM 810 C CA . LEU A 1 103 ? 1.366 0.564 -11.488 1.00 97.62 103 LEU A CA 1
ATOM 811 C C . LEU A 1 103 ? 0.494 1.364 -12.462 1.00 97.62 103 LEU A C 1
ATOM 813 O O . LEU A 1 103 ? 0.067 2.470 -12.132 1.00 97.62 103 LEU A O 1
ATOM 817 N N . ALA A 1 104 ? 0.180 0.796 -13.629 1.00 97.88 104 ALA A N 1
ATOM 818 C CA . ALA A 1 104 ? -0.672 1.438 -14.624 1.00 97.88 104 ALA A CA 1
ATOM 819 C C . ALA A 1 104 ? -2.066 1.750 -14.061 1.00 97.88 104 ALA A C 1
ATOM 821 O O . ALA A 1 104 ? -2.559 2.865 -14.221 1.00 97.88 104 ALA A O 1
ATOM 822 N N . TYR A 1 105 ? -2.673 0.799 -13.347 1.00 96.50 105 TYR A N 1
ATOM 823 C CA . TYR A 1 105 ? -3.970 1.001 -12.707 1.00 96.50 105 TYR A CA 1
ATOM 824 C C . TYR A 1 105 ? -3.920 2.105 -11.643 1.00 96.50 105 TYR A C 1
ATOM 826 O O . TYR A 1 105 ? -4.682 3.070 -11.724 1.00 96.50 105 TYR A O 1
ATOM 834 N N . TYR A 1 106 ? -3.006 2.008 -10.671 1.00 95.06 106 TYR A N 1
ATOM 835 C CA . TYR A 1 106 ? -2.924 2.963 -9.559 1.00 95.06 106 TYR A CA 1
ATOM 836 C C . TYR A 1 106 ? -2.464 4.366 -9.978 1.00 95.06 106 TYR A C 1
ATOM 838 O O . TYR A 1 106 ? -2.677 5.327 -9.238 1.00 95.06 106 TYR A O 1
ATOM 846 N N . SER A 1 107 ? -1.882 4.509 -11.168 1.00 95.50 107 SER A N 1
ATOM 847 C CA . SER A 1 107 ? -1.529 5.814 -11.735 1.00 95.50 107 SER A CA 1
ATOM 848 C C . SER A 1 107 ? -2.740 6.589 -12.271 1.00 95.50 107 SER A C 1
ATOM 850 O O . SER A 1 107 ? -2.617 7.777 -12.560 1.00 95.50 107 SER A O 1
ATOM 852 N N . THR A 1 108 ? -3.912 5.956 -12.403 1.00 97.06 108 THR A N 1
ATOM 853 C CA . THR A 1 108 ? -5.123 6.640 -12.883 1.00 97.06 108 THR A CA 1
ATOM 854 C C . THR A 1 108 ? -5.767 7.509 -11.790 1.00 97.06 108 THR A C 1
ATOM 856 O O . THR A 1 108 ? -5.828 7.088 -10.626 1.00 97.06 108 THR A O 1
ATOM 859 N N . PRO A 1 109 ? -6.303 8.700 -12.131 1.00 95.31 109 PRO A N 1
ATOM 860 C CA . PRO A 1 109 ? -7.051 9.532 -11.185 1.00 95.31 109 PRO A CA 1
ATOM 861 C C . PRO A 1 109 ? -8.242 8.799 -10.554 1.00 95.31 109 PRO A C 1
ATOM 863 O O . PRO A 1 109 ? -8.540 8.975 -9.371 1.00 95.31 109 PRO A O 1
ATOM 866 N N . GLU A 1 110 ? -8.910 7.945 -11.327 1.00 96.56 110 GLU A N 1
ATOM 867 C CA . GLU A 1 110 ? -10.050 7.150 -10.885 1.00 96.56 110 GLU A CA 1
ATOM 868 C C . GLU A 1 110 ? -9.640 6.127 -9.825 1.00 96.56 110 GLU A C 1
ATOM 870 O O . GLU A 1 110 ? -10.312 6.028 -8.797 1.00 96.56 110 GLU A O 1
ATOM 875 N N . ALA A 1 111 ? -8.527 5.408 -10.021 1.00 93.75 111 ALA A N 1
ATOM 876 C CA . ALA A 1 111 ? -8.033 4.454 -9.030 1.00 93.75 111 ALA A CA 1
ATOM 877 C C . ALA A 1 111 ? -7.612 5.153 -7.733 1.00 93.75 111 ALA A C 1
ATOM 879 O O . ALA A 1 111 ? -7.964 4.688 -6.648 1.00 93.75 111 ALA A O 1
ATOM 880 N N . GLN A 1 112 ? -6.923 6.294 -7.822 1.00 91.44 112 GLN A N 1
ATOM 881 C CA . GLN A 1 112 ? -6.545 7.085 -6.645 1.00 91.44 112 GLN A CA 1
ATOM 882 C C . GLN A 1 112 ? -7.783 7.580 -5.884 1.00 91.44 112 GLN A C 1
ATOM 884 O O . GLN A 1 112 ? -7.861 7.462 -4.659 1.00 91.44 112 GLN A O 1
ATOM 889 N N . SER A 1 113 ? -8.797 8.064 -6.611 1.00 93.62 113 SER A N 1
ATOM 890 C CA . SER A 1 113 ? -10.078 8.471 -6.026 1.00 93.62 113 SER A CA 1
ATOM 891 C C . SER A 1 113 ? -10.842 7.300 -5.403 1.00 93.62 113 SER A C 1
ATOM 893 O O . SER A 1 113 ? -11.486 7.463 -4.369 1.00 93.62 113 SER A O 1
ATOM 895 N N . ALA A 1 114 ? -10.802 6.115 -6.012 1.00 92.50 114 ALA A N 1
ATOM 896 C CA . ALA A 1 114 ? -11.461 4.932 -5.475 1.00 92.50 114 ALA A CA 1
ATOM 897 C C . ALA A 1 114 ? -10.793 4.464 -4.175 1.00 92.50 114 ALA A C 1
ATOM 899 O O . ALA A 1 114 ? -11.485 4.202 -3.192 1.00 92.50 114 ALA A O 1
ATOM 900 N N . VAL A 1 115 ? -9.456 4.425 -4.139 1.00 88.12 115 VAL A N 1
ATOM 901 C CA . VAL A 1 115 ? -8.690 4.025 -2.951 1.00 88.12 115 VAL A CA 1
ATOM 902 C C . VAL A 1 115 ? -9.004 4.933 -1.760 1.00 88.12 115 VAL A C 1
ATOM 904 O O . VAL A 1 115 ? -9.277 4.413 -0.678 1.00 88.12 115 VAL A O 1
ATOM 907 N N . SER A 1 116 ? -9.065 6.256 -1.946 1.00 87.56 116 SER A N 1
ATOM 908 C CA . SER A 1 116 ? -9.373 7.196 -0.853 1.00 87.56 116 SER A CA 1
ATOM 909 C C . SER A 1 116 ? -10.800 7.077 -0.303 1.00 87.56 116 SER A C 1
ATOM 911 O O . SER A 1 116 ? -11.075 7.514 0.812 1.00 87.56 116 SER A O 1
ATOM 913 N N . LYS A 1 117 ? -11.717 6.440 -1.042 1.00 91.19 117 LYS A N 1
ATOM 914 C CA . LYS A 1 117 ? -13.104 6.194 -0.610 1.00 91.19 117 LYS A CA 1
ATOM 915 C C . LYS A 1 117 ? -13.289 4.869 0.130 1.00 91.19 117 LYS A C 1
ATOM 917 O O . LYS A 1 117 ? -14.398 4.595 0.590 1.00 91.19 117 LYS A O 1
ATOM 922 N N . THR A 1 118 ? -12.240 4.055 0.268 1.00 86.62 118 THR A N 1
ATOM 923 C CA . THR A 1 118 ? -12.330 2.716 0.878 1.00 86.62 118 THR A CA 1
ATOM 924 C C . THR A 1 118 ? -12.856 2.770 2.314 1.00 86.62 118 THR A C 1
ATOM 926 O O . THR A 1 118 ? -13.742 1.991 2.662 1.00 86.62 118 THR A O 1
ATOM 929 N N . ASP A 1 119 ? -12.388 3.715 3.133 1.00 84.44 119 ASP A N 1
ATOM 930 C CA . ASP A 1 119 ? -12.846 3.838 4.524 1.00 84.44 119 ASP A CA 1
ATOM 931 C C . ASP A 1 119 ? -14.295 4.338 4.617 1.00 84.44 119 ASP A C 1
ATOM 933 O O . ASP A 1 119 ? -15.072 3.839 5.431 1.00 84.44 119 ASP A O 1
ATOM 937 N N . ALA A 1 120 ? -14.702 5.261 3.737 1.00 90.12 120 ALA A N 1
ATOM 938 C CA . ALA A 1 120 ? -16.090 5.721 3.659 1.00 90.12 120 ALA A CA 1
ATOM 939 C C . ALA A 1 120 ? -17.039 4.583 3.250 1.00 90.12 120 ALA A C 1
ATOM 941 O O . ALA A 1 120 ? -18.111 4.426 3.831 1.00 90.12 120 ALA A O 1
ATOM 942 N N . TYR A 1 121 ? -16.629 3.750 2.290 1.00 92.00 121 TYR A N 1
ATOM 943 C CA . TYR A 1 121 ? -17.359 2.538 1.928 1.00 92.00 121 TYR A CA 1
ATOM 944 C C . TYR A 1 121 ? -17.441 1.554 3.106 1.00 92.00 121 TYR A C 1
ATOM 946 O O . TYR A 1 121 ? -18.527 1.072 3.434 1.00 92.00 121 TYR A O 1
ATOM 954 N N . ALA A 1 122 ? -16.320 1.287 3.783 1.00 87.69 122 ALA A N 1
ATOM 955 C CA . ALA A 1 122 ? -16.279 0.381 4.929 1.00 87.69 122 ALA A CA 1
ATOM 956 C C . ALA A 1 122 ? -17.195 0.853 6.070 1.00 87.69 122 ALA A C 1
ATOM 958 O O . ALA A 1 122 ? -17.910 0.038 6.649 1.00 87.69 122 ALA A O 1
ATOM 959 N N . ALA A 1 123 ? -17.247 2.161 6.343 1.00 87.69 123 ALA A N 1
ATOM 960 C CA . ALA A 1 123 ? -18.133 2.748 7.348 1.00 87.69 123 ALA A CA 1
ATOM 961 C C . ALA A 1 123 ? -19.627 2.512 7.060 1.00 87.69 123 ALA A C 1
ATOM 963 O O . ALA A 1 123 ? -20.418 2.424 7.996 1.00 87.69 123 ALA A O 1
ATOM 964 N N . LEU A 1 124 ? -20.013 2.379 5.787 1.00 92.31 124 LEU A N 1
ATOM 965 C CA . LEU A 1 124 ? -21.390 2.079 5.384 1.00 92.31 124 LEU A CA 1
ATOM 966 C C . LEU A 1 124 ? -21.699 0.577 5.423 1.00 92.31 124 LEU A C 1
ATOM 968 O O . LEU A 1 124 ? -22.805 0.185 5.782 1.00 92.31 124 LEU A O 1
ATOM 972 N N . VAL A 1 125 ? -20.737 -0.269 5.049 1.00 93.75 125 VAL A N 1
ATOM 973 C CA . VAL A 1 125 ? -20.979 -1.707 4.848 1.00 93.75 125 VAL A CA 1
ATOM 974 C C . VAL A 1 125 ? -20.712 -2.541 6.100 1.00 93.75 125 VAL A C 1
ATOM 976 O O . VAL A 1 125 ? -21.463 -3.470 6.396 1.00 93.75 125 VAL A O 1
ATOM 979 N N . TYR A 1 126 ? -19.660 -2.235 6.861 1.00 90.00 126 TYR A N 1
ATOM 980 C CA . TYR A 1 126 ? -19.251 -3.064 8.001 1.00 90.00 126 TYR A CA 1
ATOM 981 C C . TYR A 1 126 ? -20.301 -3.152 9.120 1.00 90.00 126 TYR A C 1
ATOM 983 O O . TYR A 1 126 ? -20.478 -4.256 9.641 1.00 90.00 126 TYR A O 1
ATOM 991 N N . PRO A 1 127 ? -21.050 -2.085 9.473 1.00 91.56 127 PRO A N 1
ATOM 992 C CA . PRO A 1 127 ? -22.136 -2.199 10.448 1.00 91.56 127 PRO A CA 1
ATOM 993 C C . PRO A 1 127 ? -23.196 -3.229 10.041 1.00 91.56 127 PRO A C 1
ATOM 995 O O . PRO A 1 127 ? -23.692 -3.974 10.887 1.00 91.56 127 PRO A O 1
ATOM 998 N N . GLU A 1 128 ? -23.498 -3.335 8.745 1.00 95.25 128 GLU A N 1
ATOM 999 C CA . GLU A 1 128 ? -24.469 -4.312 8.255 1.00 95.25 128 GLU A CA 1
ATOM 1000 C C . GLU A 1 128 ? -23.937 -5.740 8.287 1.00 95.25 128 GLU A C 1
ATOM 1002 O O . GLU A 1 128 ? -24.672 -6.654 8.669 1.00 95.25 128 GLU A O 1
ATOM 1007 N N . ILE A 1 129 ? -22.653 -5.934 7.972 1.00 93.50 129 ILE A N 1
ATOM 1008 C CA . ILE A 1 129 ? -21.986 -7.231 8.148 1.00 93.50 129 ILE A CA 1
ATOM 1009 C C . ILE A 1 129 ? -22.071 -7.665 9.617 1.00 93.50 129 ILE A C 1
ATOM 1011 O O . ILE A 1 129 ? -22.483 -8.791 9.895 1.00 93.50 129 ILE A O 1
ATOM 1015 N N . ILE A 1 130 ? -21.752 -6.771 10.560 1.00 92.19 130 ILE A N 1
ATOM 1016 C CA . ILE A 1 130 ? -21.825 -7.051 12.003 1.00 92.19 130 ILE A CA 1
ATOM 1017 C C . ILE A 1 130 ? -23.258 -7.415 12.407 1.00 92.19 130 ILE A C 1
ATOM 1019 O O . ILE A 1 130 ? -23.476 -8.464 13.008 1.00 92.19 130 ILE A O 1
ATOM 1023 N N . ARG A 1 131 ? -24.259 -6.631 11.989 1.00 95.12 131 ARG A N 1
ATOM 1024 C CA . ARG A 1 131 ? -25.674 -6.913 12.283 1.00 95.12 131 ARG A CA 1
ATOM 1025 C C . ARG A 1 131 ? -26.123 -8.280 11.746 1.00 95.12 131 ARG A C 1
ATOM 1027 O O . ARG A 1 131 ? -26.949 -8.955 12.367 1.00 95.12 131 ARG A O 1
ATOM 1034 N N . MET A 1 132 ? -25.633 -8.687 10.573 1.00 94.50 132 MET A N 1
ATOM 1035 C CA . MET A 1 132 ? -25.915 -10.007 9.999 1.00 94.50 132 MET A CA 1
ATOM 1036 C C . MET A 1 132 ? -25.243 -11.133 10.792 1.00 94.50 132 MET A C 1
ATOM 1038 O O . MET A 1 132 ? -25.900 -12.138 11.070 1.00 94.50 132 MET A O 1
ATOM 1042 N N . LEU A 1 133 ? -23.984 -10.952 11.200 1.00 94.88 133 LEU A N 1
ATOM 1043 C CA . LEU A 1 133 ? -23.260 -11.902 12.049 1.00 94.88 133 LEU A CA 1
ATOM 1044 C C . LEU A 1 133 ? -23.931 -12.065 13.417 1.00 94.88 133 LEU A C 1
ATOM 1046 O O . LEU A 1 133 ? -24.139 -13.194 13.855 1.00 94.88 133 LEU A O 1
ATOM 1050 N N . ASP A 1 134 ? -24.356 -10.971 14.051 1.00 93.44 134 ASP A N 1
ATOM 1051 C CA . ASP A 1 134 ? -25.067 -11.007 15.334 1.00 93.44 134 ASP A CA 1
ATOM 1052 C C . ASP A 1 134 ? -26.367 -11.810 15.232 1.00 93.44 134 ASP A C 1
ATOM 1054 O O . ASP A 1 134 ? -26.666 -12.650 16.086 1.00 93.44 134 ASP A O 1
ATOM 1058 N N . ARG A 1 135 ? -27.128 -11.614 14.147 1.00 94.12 135 ARG A N 1
ATOM 1059 C CA . ARG A 1 135 ? -28.345 -12.390 13.879 1.00 94.12 135 ARG A CA 1
ATOM 1060 C C . ARG A 1 135 ? -28.042 -13.877 13.696 1.00 94.12 135 ARG A C 1
ATOM 1062 O O . ARG A 1 135 ? -28.736 -14.700 14.290 1.00 94.12 135 ARG A O 1
ATOM 1069 N N . ALA A 1 136 ? -27.027 -14.215 12.903 1.00 94.50 136 ALA A N 1
ATOM 1070 C CA . ALA A 1 136 ? -26.624 -15.602 12.680 1.00 94.50 136 ALA A CA 1
ATOM 1071 C C . ALA A 1 136 ? -26.175 -16.271 13.991 1.00 94.50 136 ALA A C 1
ATOM 1073 O O . ALA A 1 136 ? -26.600 -17.379 14.310 1.00 94.50 136 ALA A O 1
ATOM 1074 N N . MET A 1 137 ? -25.392 -15.565 14.811 1.00 92.62 137 MET A N 1
ATOM 1075 C CA . MET A 1 137 ? -24.947 -16.052 16.116 1.00 92.62 137 MET A CA 1
ATOM 1076 C C . MET A 1 137 ? -26.106 -16.266 17.088 1.00 92.62 137 MET A C 1
ATOM 1078 O O . MET A 1 137 ? -26.102 -17.243 17.838 1.00 92.62 137 MET A O 1
ATOM 1082 N N . MET A 1 138 ? -27.111 -15.386 17.083 1.00 92.38 138 MET A N 1
ATOM 1083 C CA . MET A 1 138 ? -28.328 -15.596 17.868 1.00 92.38 138 MET A CA 1
ATOM 1084 C C . MET A 1 138 ? -29.081 -16.848 17.415 1.00 92.38 138 MET A C 1
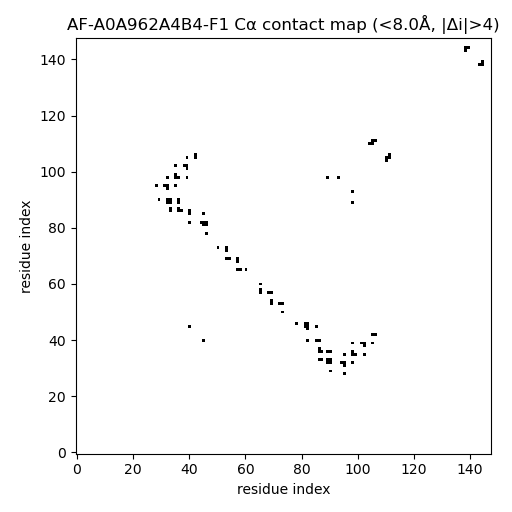ATOM 1086 O O . MET A 1 138 ? -29.455 -17.641 18.271 1.00 92.38 138 MET A O 1
ATOM 1090 N N . GLN A 1 139 ? -29.240 -17.071 16.106 1.00 90.31 139 GLN A N 1
ATOM 1091 C CA . GLN A 1 139 ? -29.895 -18.275 15.574 1.00 90.31 139 GLN A CA 1
ATOM 1092 C C . GLN A 1 139 ? -29.170 -19.560 15.987 1.00 90.31 139 GLN A C 1
ATOM 1094 O O . GLN A 1 139 ? -29.814 -20.507 16.428 1.00 90.31 139 GLN A O 1
ATOM 1099 N N . VAL A 1 140 ? -27.835 -19.583 15.916 1.00 91.31 140 VAL A N 1
ATOM 1100 C CA . VAL A 1 140 ? -27.036 -20.728 16.384 1.00 91.31 140 VAL A CA 1
ATOM 1101 C C . VAL A 1 140 ? -27.255 -20.972 17.880 1.00 91.31 140 VAL A C 1
ATOM 1103 O O . VAL A 1 140 ? -27.475 -22.107 18.296 1.00 91.31 140 VAL A O 1
ATOM 1106 N N . LYS A 1 141 ? -27.242 -19.911 18.700 1.00 83.69 141 LYS A N 1
ATOM 1107 C CA . LYS A 1 141 ? -27.418 -20.012 20.159 1.00 83.69 141 LYS A CA 1
ATOM 1108 C C . LYS A 1 141 ? -28.822 -20.448 20.575 1.00 83.69 141 LYS A C 1
ATOM 1110 O O . LYS A 1 141 ? -28.956 -21.128 21.586 1.00 83.69 141 LYS A O 1
ATOM 1115 N N . THR A 1 142 ? -29.857 -20.059 19.835 1.00 84.62 142 THR A N 1
ATOM 1116 C CA . THR A 1 142 ? -31.250 -20.407 20.153 1.00 84.62 142 THR A CA 1
ATOM 1117 C C . THR A 1 142 ? -31.714 -21.714 19.506 1.00 84.62 142 THR A C 1
ATOM 1119 O O . THR A 1 142 ? -32.895 -22.040 19.591 1.00 84.62 142 THR A O 1
ATOM 1122 N N . GLY A 1 143 ? -30.809 -22.484 18.882 1.00 66.75 143 GLY A N 1
ATOM 1123 C CA . GLY A 1 143 ? -31.150 -23.745 18.213 1.00 66.75 143 GLY A CA 1
ATOM 1124 C C . GLY A 1 143 ? -32.006 -23.549 16.960 1.00 66.75 143 GLY A C 1
ATOM 1125 O O . GLY A 1 143 ? -32.739 -24.450 16.563 1.00 66.75 143 GLY A O 1
ATOM 1126 N N . GLY A 1 144 ? -31.939 -22.362 16.351 1.00 58.88 144 GLY A N 1
ATOM 1127 C CA . GLY A 1 144 ? -32.689 -21.966 15.168 1.00 58.88 144 GLY A CA 1
ATOM 1128 C C . GLY A 1 144 ? -32.200 -22.661 13.902 1.00 58.88 144 GLY A C 1
ATOM 1129 O O . GLY A 1 144 ? -31.718 -22.011 12.980 1.00 58.88 144 GLY A O 1
ATOM 1130 N N . THR A 1 145 ? -32.365 -23.978 13.834 1.00 55.19 145 THR A N 1
ATOM 1131 C CA . THR A 1 145 ? -32.520 -24.689 12.569 1.00 55.19 145 THR A CA 1
ATOM 1132 C C . THR A 1 145 ? -33.892 -24.301 12.023 1.00 55.19 145 THR A C 1
ATOM 1134 O O . THR A 1 145 ? -34.897 -24.946 12.316 1.00 55.19 145 THR A O 1
ATOM 1137 N N . SER A 1 146 ? -33.979 -23.222 11.243 1.00 54.28 146 SER A N 1
ATOM 1138 C CA . SER A 1 146 ? -35.077 -23.148 10.283 1.00 54.28 146 SER A CA 1
ATOM 1139 C C . SER A 1 146 ? -34.752 -24.172 9.204 1.00 54.28 146 SER A C 1
ATOM 1141 O O . SER A 1 146 ? -33.848 -23.951 8.401 1.00 54.28 146 SER A O 1
ATOM 1143 N N . ALA A 1 147 ? -35.438 -25.306 9.306 1.00 48.91 147 ALA A N 1
ATOM 1144 C CA . ALA A 1 147 ? -35.499 -26.406 8.361 1.00 48.91 147 ALA A CA 1
ATOM 1145 C C . ALA A 1 147 ? -35.053 -26.054 6.929 1.00 48.91 147 ALA A C 1
ATOM 1147 O O . ALA A 1 147 ? -35.645 -25.188 6.281 1.00 48.91 147 ALA A O 1
ATOM 1148 N N . GLN A 1 148 ? -34.065 -26.802 6.444 1.00 42.22 148 GLN A N 1
ATOM 1149 C CA . GLN A 1 148 ? -34.073 -27.377 5.101 1.00 42.22 148 GLN A CA 1
ATOM 1150 C C . GLN A 1 148 ? -33.751 -28.859 5.242 1.00 42.22 148 GLN A C 1
ATOM 1152 O O . GLN A 1 148 ? -32.832 -29.171 6.034 1.00 42.22 148 GLN A O 1
#

Foldseek 3Di:
DPPDDPPPPPPPPPPPPDPPPPPPVVVVQLVLQLVLQVLLCVLPPPLVVVLVVLCVVLVPPDPVCSVVSSVVVSVVDPSVVVSVVSSVCSSPPDGSVVSVVSSVQSPDPVNSVVVVCVVVVCVVVVVVVVVVVVVVVVCVVVVNPPDD

Radius of gyration: 29.34 Å; Cα contacts (8 Å, |Δi|>4): 59; chains: 1; bounding box: 90×63×58 Å

Nearest PDB structures (foldseek):
  4nqi-assembly1_A  TM=2.795E-01  e=4.972E+00  Dictyostelium discoideum
  4ilo-assembly1_A  TM=2.160E-01  e=8.250E+00  Chlamydia trachomatis L2/434/Bu

Secondary structure (DSSP, 8-state):
---SSSSSSSSSTTS-----THHHHHHHHHHHHHHHHHHHHHHS-HHHHHHHHHHHHHTTS-HHHHHHHHHHHHHHS-HHHHHHHHHHHHHHHS-HHHHHHHHHHHTSHHHHHHHHTHHHHHHHHHHHHHHHHHHHHHHHHTT-----

Solvent-accessible surface area (backbone atoms only — not comparable to full-atom values): 8822 Å² total; per-residue (Å²): 142,89,87,86,82,85,74,82,80,70,76,75,79,76,80,78,80,68,82,79,72,71,61,61,60,58,52,52,52,50,52,52,26,40,50,43,25,48,55,38,35,72,75,53,46,62,61,58,58,51,52,54,46,46,50,63,68,40,64,82,50,60,78,94,49,31,64,64,51,47,52,54,53,59,72,70,57,63,57,69,61,49,46,51,50,51,27,52,46,43,41,67,75,48,54,60,69,54,42,50,52,51,39,59,48,55,70,34,70,66,45,49,55,52,60,75,41,47,64,63,52,46,69,67,47,49,63,54,52,51,55,50,49,54,51,52,52,49,31,64,73,70,66,57,72,78,82,130

pLDDT: mean 84.86, std 16.51, range [42.22, 98.44]

Sequence (148 aa):
MRVLRGFFLVAICLVFAAPSFAQDESGEVLARKVDLARQIQALRPAKDQIDSAIERYTAHLPANQREVYQTSLKNVFNYDALEKASIDAYAQVYTEAELQAMLAYYSTPEAQSAVSKTDAYAALVYPEIIRMLDRAMMQVKTGGTSAQ